Protein AF-A0A7V0IT45-F1 (afdb_monomer_lite)

Sequence (98 aa):
MASLEQVMKEVNKFVDQMIVKLSLDVVANLVQTNPVDTGWSRSNWIPSIGTVATKPFGSKIDVSGTAQQAGSAKLLSYTRDKGTVFIANNVPYIVRLN

Structure (mmCIF, N/CA/C/O backbone):
data_AF-A0A7V0IT45-F1
#
_entry.id   AF-A0A7V0IT45-F1
#
loop_
_atom_site.group_PDB
_atom_site.id
_atom_site.type_symbol
_atom_site.label_atom_id
_atom_site.label_alt_id
_atom_site.label_comp_id
_atom_site.label_asym_id
_atom_site.label_entity_id
_atom_site.label_seq_id
_atom_site.pdbx_PDB_ins_code
_atom_site.Cartn_x
_atom_site.Cartn_y
_atom_site.Cartn_z
_atom_site.occupancy
_atom_site.B_iso_or_equiv
_atom_site.auth_seq_id
_atom_site.auth_comp_id
_atom_site.auth_asym_id
_atom_site.auth_atom_id
_atom_site.pdbx_PDB_model_num
ATOM 1 N N . MET A 1 1 ? -17.962 -1.666 35.984 1.00 65.19 1 MET A N 1
ATOM 2 C CA . MET A 1 1 ? -17.851 -2.655 34.888 1.00 65.19 1 MET A CA 1
ATOM 3 C C . MET A 1 1 ? -18.073 -1.914 33.580 1.00 65.19 1 MET A C 1
ATOM 5 O O . MET A 1 1 ? -18.972 -1.082 33.554 1.00 65.19 1 MET A O 1
ATOM 9 N N . ALA A 1 2 ? -17.240 -2.128 32.558 1.00 76.62 2 ALA A N 1
ATOM 10 C CA . ALA A 1 2 ? -17.456 -1.512 31.246 1.00 76.62 2 ALA A CA 1
ATOM 11 C C . ALA A 1 2 ? -18.759 -2.044 30.628 1.00 76.62 2 ALA A C 1
ATOM 13 O O . ALA A 1 2 ? -19.090 -3.217 30.820 1.00 76.62 2 ALA A O 1
ATOM 14 N N . SER A 1 3 ? -19.507 -1.198 29.918 1.00 94.44 3 SER A N 1
ATOM 15 C CA . SER A 1 3 ? -20.700 -1.652 29.197 1.00 94.44 3 SER A CA 1
ATOM 16 C C . SER A 1 3 ? -20.304 -2.551 28.020 1.00 94.44 3 SER A C 1
ATOM 18 O O . SER A 1 3 ? -19.197 -2.445 27.489 1.00 94.44 3 SER A O 1
ATOM 20 N N . LEU A 1 4 ? -21.215 -3.419 27.571 1.00 93.38 4 LEU A N 1
ATOM 21 C CA . LEU A 1 4 ? -20.996 -4.249 26.379 1.00 93.38 4 LEU A CA 1
ATOM 22 C C . LEU A 1 4 ? -20.600 -3.400 25.158 1.00 93.38 4 LEU A C 1
ATOM 24 O O . LEU A 1 4 ? -19.712 -3.773 24.397 1.00 93.38 4 LEU A O 1
ATOM 28 N N . GLU A 1 5 ? -21.219 -2.230 25.006 1.00 95.38 5 GLU A N 1
ATOM 29 C CA . GLU A 1 5 ? -20.915 -1.280 23.936 1.00 95.38 5 GLU A CA 1
ATOM 30 C C . GLU A 1 5 ? -19.468 -0.769 24.002 1.00 95.38 5 GLU A C 1
ATOM 32 O O . GLU A 1 5 ? -18.770 -0.743 22.988 1.00 95.38 5 GLU A O 1
ATOM 37 N N . GLN A 1 6 ? -18.985 -0.424 25.201 1.00 94.94 6 GLN A N 1
ATOM 38 C CA . GLN A 1 6 ? -17.598 -0.002 25.406 1.00 94.94 6 GLN A CA 1
ATOM 39 C C . GLN A 1 6 ? -16.617 -1.125 25.058 1.00 94.94 6 GLN A C 1
ATOM 41 O O . GLN A 1 6 ? -15.630 -0.880 24.368 1.00 94.94 6 GLN A O 1
ATOM 46 N N . VAL A 1 7 ? -16.913 -2.362 25.470 1.00 96.19 7 VAL A N 1
ATOM 47 C CA . VAL A 1 7 ? -16.085 -3.531 25.134 1.00 96.19 7 VAL A CA 1
ATOM 48 C C . VAL A 1 7 ? -16.026 -3.736 23.619 1.00 96.19 7 VAL A C 1
ATOM 50 O O . VAL A 1 7 ? -14.939 -3.868 23.061 1.00 96.19 7 VAL A O 1
ATOM 53 N N . MET A 1 8 ? -17.170 -3.695 22.932 1.00 95.88 8 MET A N 1
ATOM 54 C CA . MET A 1 8 ? -17.222 -3.860 21.476 1.00 95.88 8 MET A CA 1
ATOM 55 C C . MET A 1 8 ? -16.469 -2.754 20.734 1.00 95.88 8 MET A C 1
ATOM 57 O O . MET A 1 8 ? -15.790 -3.031 19.745 1.00 95.88 8 MET A O 1
ATOM 61 N N . LYS A 1 9 ? -16.541 -1.509 21.215 1.00 95.50 9 LYS A N 1
ATOM 62 C CA . LYS A 1 9 ? -15.792 -0.388 20.639 1.00 95.50 9 LYS A CA 1
ATOM 63 C C . LYS A 1 9 ? -14.281 -0.613 20.720 1.00 95.50 9 LYS A C 1
ATOM 65 O O . LYS A 1 9 ? -13.591 -0.418 19.719 1.00 95.50 9 LYS A O 1
ATOM 70 N N . GLU A 1 10 ? -13.776 -1.051 21.870 1.00 96.12 10 GLU A N 1
ATOM 71 C CA . GLU A 1 10 ? -12.343 -1.313 22.050 1.00 96.12 10 GLU A CA 1
ATOM 72 C C . GLU A 1 10 ? -11.872 -2.528 21.242 1.00 96.12 10 GLU A C 1
ATOM 74 O O . GLU A 1 10 ? -10.835 -2.455 20.583 1.00 96.12 10 GLU A O 1
ATOM 79 N N . VAL A 1 11 ? -12.662 -3.609 21.192 1.00 96.56 11 VAL A N 1
ATOM 80 C CA . VAL A 1 11 ? -12.375 -4.767 20.324 1.00 96.56 11 VAL A CA 1
ATOM 81 C C . VAL A 1 11 ? -12.308 -4.339 18.859 1.00 96.56 11 VAL A C 1
ATOM 83 O O . VAL A 1 11 ? -11.397 -4.736 18.131 1.00 96.56 11 VAL A O 1
ATOM 86 N N . ASN A 1 12 ? -13.238 -3.491 18.417 1.00 95.75 12 ASN A N 1
ATOM 87 C CA . ASN A 1 12 ? -13.245 -3.017 17.041 1.00 95.75 12 ASN A CA 1
ATOM 88 C C . ASN A 1 12 ? -12.012 -2.162 16.731 1.00 95.75 12 ASN A C 1
ATOM 90 O O . ASN A 1 12 ? -11.330 -2.390 15.733 1.00 95.75 12 ASN A O 1
ATOM 94 N N . LYS A 1 13 ? -11.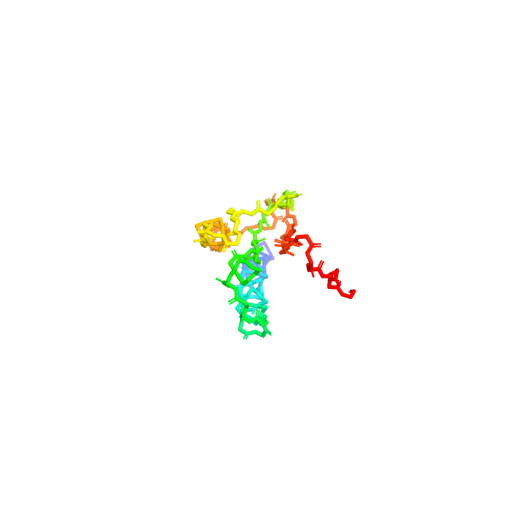668 -1.234 17.623 1.00 96.19 13 LYS A N 1
ATOM 95 C CA . LYS A 1 13 ? -10.459 -0.421 17.489 1.00 96.19 13 LYS A CA 1
ATOM 96 C C . LYS A 1 13 ? -9.192 -1.279 17.433 1.00 96.19 13 LYS A C 1
ATOM 98 O O . LYS A 1 13 ? -8.336 -1.037 16.586 1.00 96.19 13 LYS A O 1
ATOM 103 N N . PHE A 1 14 ? -9.090 -2.295 18.289 1.00 97.12 14 PHE A N 1
ATOM 104 C CA . PHE A 1 14 ? -7.964 -3.226 18.293 1.00 97.12 14 PHE A CA 1
ATOM 105 C C . PHE A 1 14 ? -7.839 -3.983 16.965 1.00 97.12 14 PHE A C 1
ATOM 107 O O . PHE A 1 14 ? -6.757 -4.047 16.384 1.00 97.12 14 PHE A O 1
ATOM 114 N N . VAL A 1 15 ? -8.945 -4.519 16.446 1.00 97.19 15 VAL A N 1
ATOM 115 C CA . VAL A 1 15 ? -8.950 -5.225 15.157 1.00 97.19 15 VAL A CA 1
ATOM 116 C C . VAL A 1 15 ? -8.558 -4.290 14.009 1.00 97.19 15 VAL A C 1
ATOM 118 O O . VAL A 1 15 ? -7.770 -4.689 13.155 1.00 97.19 15 VAL A O 1
ATOM 121 N N . ASP A 1 16 ? -9.031 -3.041 14.002 1.00 97.56 16 ASP A N 1
ATOM 122 C CA . ASP A 1 16 ? -8.657 -2.066 12.969 1.00 97.56 16 ASP A CA 1
ATOM 123 C C . ASP A 1 16 ? -7.144 -1.785 13.008 1.00 97.56 16 ASP A C 1
ATOM 125 O O . ASP A 1 16 ? -6.481 -1.825 11.972 1.00 97.56 16 ASP A O 1
ATOM 129 N N . GLN A 1 17 ? -6.564 -1.619 14.202 1.00 97.94 17 GLN A N 1
ATOM 130 C CA . GLN A 1 17 ? -5.114 -1.468 14.384 1.00 97.94 17 GLN A CA 1
ATOM 131 C C . GLN A 1 17 ? -4.325 -2.700 13.917 1.00 97.94 17 GLN A C 1
ATOM 133 O O . GLN A 1 17 ? -3.271 -2.558 13.292 1.00 97.94 17 GLN A O 1
ATOM 138 N N . MET A 1 18 ? -4.834 -3.906 14.181 1.00 98.12 18 MET A N 1
ATOM 139 C CA . MET A 1 18 ? -4.219 -5.150 13.712 1.00 98.12 18 MET A CA 1
ATOM 140 C C . MET A 1 18 ? -4.243 -5.264 12.186 1.00 98.12 18 MET A C 1
ATOM 142 O O . MET A 1 18 ? -3.247 -5.690 11.604 1.00 98.12 18 MET A O 1
ATOM 146 N N . ILE A 1 19 ? -5.327 -4.839 11.529 1.00 97.88 19 ILE A N 1
ATOM 147 C CA . ILE A 1 19 ? -5.411 -4.807 10.061 1.00 97.88 19 ILE A CA 1
ATOM 148 C C . ILE A 1 19 ? -4.383 -3.830 9.486 1.00 97.88 19 ILE A C 1
ATOM 150 O O . ILE A 1 19 ? -3.691 -4.181 8.529 1.00 97.88 19 ILE A O 1
ATOM 154 N N . VAL A 1 20 ? -4.232 -2.638 10.078 1.00 98.31 20 VAL A N 1
ATOM 155 C CA . VAL A 1 20 ? -3.205 -1.666 9.662 1.00 98.31 20 VAL A CA 1
ATOM 156 C C . VAL A 1 20 ? -1.814 -2.268 9.767 1.00 98.31 20 VAL A C 1
ATOM 158 O O . VAL A 1 20 ? -1.066 -2.253 8.789 1.00 98.31 20 VAL A O 1
ATOM 161 N N . LYS A 1 21 ? -1.484 -2.830 10.935 1.00 98.44 21 LYS A N 1
ATOM 162 C CA . LYS A 1 21 ? -0.178 -3.437 11.186 1.00 98.44 21 LYS A CA 1
ATOM 163 C C . LYS A 1 21 ? 0.112 -4.565 10.200 1.00 98.44 21 LYS A C 1
ATOM 165 O O . LYS A 1 21 ? 1.120 -4.509 9.508 1.00 98.44 21 LYS A O 1
ATOM 170 N N . LEU A 1 22 ? -0.801 -5.530 10.080 1.00 98.00 22 LEU A N 1
ATOM 171 C CA . LEU A 1 22 ? -0.645 -6.660 9.166 1.00 98.00 22 LEU A CA 1
ATOM 172 C C . LEU A 1 22 ? -0.470 -6.192 7.718 1.00 98.00 22 LEU A C 1
ATOM 174 O O . LEU A 1 22 ? 0.392 -6.698 7.011 1.00 98.00 22 LEU A O 1
ATOM 178 N N . SER A 1 23 ? -1.255 -5.207 7.278 1.00 98.00 23 SER A N 1
ATOM 179 C CA . SER A 1 23 ? -1.169 -4.691 5.909 1.00 98.00 23 SER A CA 1
ATOM 180 C C . SER A 1 23 ? 0.187 -4.039 5.633 1.00 98.00 23 SER A C 1
ATOM 182 O O . SER A 1 23 ? 0.793 -4.304 4.597 1.00 98.00 23 SER A O 1
ATOM 184 N N . LEU A 1 24 ? 0.690 -3.218 6.561 1.00 98.38 24 LEU A N 1
ATOM 185 C CA . LEU A 1 24 ? 2.010 -2.594 6.438 1.00 98.38 24 LEU A CA 1
ATOM 186 C C . LEU A 1 24 ? 3.138 -3.629 6.485 1.00 98.38 24 LEU A C 1
ATOM 188 O O . LEU A 1 24 ? 4.067 -3.536 5.684 1.00 98.38 24 LEU A O 1
ATOM 192 N N . ASP A 1 25 ? 3.028 -4.638 7.351 1.00 98.38 25 ASP A N 1
ATOM 193 C CA . ASP A 1 25 ? 3.992 -5.738 7.433 1.00 98.38 25 ASP A CA 1
ATOM 194 C C . ASP A 1 25 ? 4.017 -6.545 6.124 1.00 98.38 25 ASP A C 1
ATOM 196 O O . ASP A 1 25 ? 5.092 -6.875 5.620 1.00 98.38 25 ASP A O 1
ATOM 200 N N . VAL A 1 26 ? 2.859 -6.824 5.514 1.00 97.25 26 VAL A N 1
ATOM 201 C CA . VAL A 1 26 ? 2.785 -7.491 4.202 1.00 97.25 26 VAL A CA 1
ATOM 202 C C . VAL A 1 26 ? 3.451 -6.639 3.120 1.00 97.25 26 VAL A C 1
ATOM 204 O O . VAL A 1 26 ? 4.275 -7.159 2.369 1.00 97.25 26 VAL A O 1
ATOM 207 N N . VAL A 1 27 ? 3.160 -5.333 3.055 1.00 97.31 27 VAL A N 1
ATOM 208 C CA . VAL A 1 27 ? 3.816 -4.416 2.101 1.00 97.31 27 VAL A CA 1
ATOM 209 C C . VAL A 1 27 ? 5.332 -4.417 2.303 1.00 97.31 27 VAL A C 1
ATOM 211 O O . VAL A 1 27 ? 6.072 -4.534 1.328 1.00 97.31 27 VAL A O 1
ATOM 214 N N . ALA A 1 28 ? 5.805 -4.332 3.549 1.00 97.81 28 ALA A N 1
ATOM 215 C CA . ALA A 1 28 ? 7.230 -4.333 3.868 1.00 97.81 28 ALA A CA 1
ATOM 216 C C . ALA A 1 28 ? 7.918 -5.632 3.420 1.00 97.81 28 ALA A C 1
ATOM 218 O O . ALA A 1 28 ? 8.956 -5.578 2.759 1.00 97.81 28 AL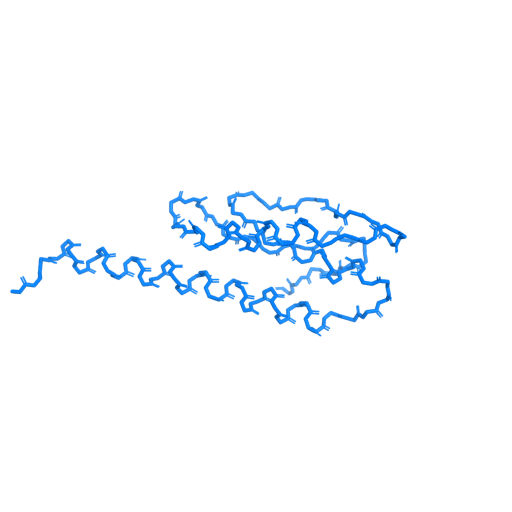A A O 1
ATOM 219 N N . ASN A 1 29 ? 7.310 -6.790 3.696 1.00 96.75 29 ASN A N 1
ATOM 220 C CA . ASN A 1 29 ? 7.840 -8.087 3.276 1.00 96.75 29 ASN A CA 1
ATOM 221 C C . ASN A 1 29 ? 7.859 -8.238 1.748 1.00 96.75 29 ASN A C 1
ATOM 223 O O . ASN A 1 29 ? 8.858 -8.697 1.193 1.00 96.75 29 ASN A O 1
ATOM 227 N N . LEU A 1 30 ? 6.799 -7.813 1.052 1.00 94.94 30 LEU A N 1
ATOM 228 C CA . LEU A 1 30 ? 6.754 -7.816 -0.413 1.00 94.94 30 LEU A CA 1
ATOM 229 C C . LEU A 1 30 ? 7.846 -6.917 -1.001 1.00 94.94 30 LEU A C 1
ATOM 231 O O . LEU A 1 30 ? 8.552 -7.325 -1.916 1.00 94.94 30 LEU A O 1
ATOM 235 N N . VAL A 1 31 ? 8.050 -5.720 -0.447 1.00 94.94 31 VAL A N 1
ATOM 236 C CA . VAL A 1 31 ? 9.122 -4.804 -0.869 1.00 94.94 31 VAL A CA 1
ATOM 237 C C . VAL A 1 31 ? 10.510 -5.400 -0.624 1.00 94.94 31 VAL A C 1
ATOM 239 O O . VAL A 1 31 ? 11.374 -5.295 -1.496 1.00 94.94 31 VAL A O 1
ATOM 242 N N . GLN A 1 32 ? 10.729 -6.021 0.536 1.00 95.12 32 GLN A N 1
ATOM 243 C CA . GLN A 1 32 ? 12.019 -6.589 0.929 1.00 95.12 32 GLN A CA 1
ATOM 244 C C . GLN A 1 32 ? 12.398 -7.817 0.095 1.00 95.12 32 GLN A C 1
ATOM 246 O O . GLN A 1 32 ? 13.563 -7.982 -0.261 1.00 95.12 32 GLN A O 1
ATOM 251 N N . THR A 1 33 ? 11.427 -8.675 -0.213 1.00 92.88 33 THR A N 1
ATOM 252 C CA . THR A 1 33 ? 11.652 -9.935 -0.939 1.00 92.88 33 THR A CA 1
ATOM 253 C C . THR A 1 33 ? 11.590 -9.777 -2.457 1.00 92.88 33 THR A C 1
ATOM 255 O O . T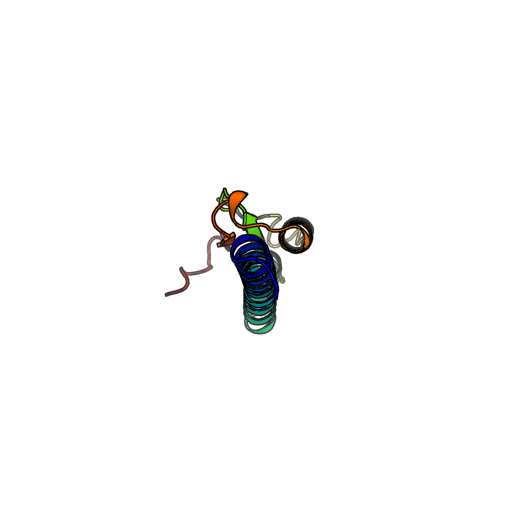HR A 1 33 ? 12.064 -10.652 -3.177 1.00 92.88 33 THR A O 1
ATOM 258 N N . ASN A 1 34 ? 11.040 -8.669 -2.968 1.00 91.62 34 ASN A N 1
ATOM 259 C CA . ASN A 1 34 ? 10.921 -8.431 -4.403 1.00 91.62 34 ASN A CA 1
ATOM 260 C C . ASN A 1 34 ? 12.309 -8.227 -5.050 1.00 91.62 34 ASN A C 1
ATOM 262 O O . ASN A 1 34 ? 12.962 -7.218 -4.757 1.00 91.62 34 ASN A O 1
ATOM 266 N N . PRO A 1 35 ? 12.722 -9.076 -6.016 1.00 86.50 35 PRO A N 1
ATOM 267 C CA . PRO A 1 35 ? 13.983 -8.910 -6.737 1.00 86.50 35 PRO A CA 1
ATOM 268 C C . PRO A 1 35 ? 14.117 -7.529 -7.386 1.00 86.50 35 PRO A C 1
ATOM 270 O O . PRO A 1 35 ? 13.157 -6.978 -7.934 1.00 86.50 35 PRO A O 1
ATOM 273 N N . VAL A 1 36 ? 15.316 -6.954 -7.330 1.00 86.06 36 VAL A N 1
ATOM 274 C CA . VAL A 1 36 ? 15.568 -5.590 -7.807 1.00 86.06 36 VAL A CA 1
ATOM 275 C C . VAL A 1 36 ? 16.223 -5.642 -9.185 1.00 86.06 36 VAL A C 1
ATOM 277 O O . VAL A 1 36 ? 17.402 -5.947 -9.294 1.00 86.06 36 VAL A O 1
ATOM 280 N N . ASP A 1 37 ? 15.437 -5.334 -10.219 1.00 84.50 37 ASP A N 1
ATOM 281 C CA . ASP A 1 37 ? 15.934 -4.960 -11.554 1.00 84.50 37 ASP A CA 1
ATOM 282 C C . ASP A 1 37 ? 16.187 -3.439 -11.570 1.00 84.50 37 ASP A C 1
ATOM 284 O O . ASP A 1 37 ? 17.205 -2.965 -11.076 1.00 84.50 37 ASP A O 1
ATOM 288 N N . THR A 1 38 ? 15.192 -2.639 -11.971 1.00 88.94 38 THR A N 1
ATOM 289 C CA . THR A 1 38 ? 15.251 -1.164 -11.901 1.00 88.94 38 THR A CA 1
ATOM 290 C C . THR A 1 38 ? 14.639 -0.583 -10.622 1.00 88.94 38 THR A C 1
ATOM 292 O O . THR A 1 38 ? 14.680 0.619 -10.386 1.00 88.94 38 THR A O 1
ATOM 295 N N . GLY A 1 39 ? 14.010 -1.425 -9.796 1.00 93.38 39 GLY A N 1
ATOM 296 C CA . GLY A 1 39 ? 13.209 -1.004 -8.641 1.00 93.38 39 GLY A CA 1
ATOM 297 C C . GLY A 1 39 ? 11.739 -0.685 -8.955 1.00 93.38 39 GLY A C 1
ATOM 298 O O . GLY A 1 39 ? 10.970 -0.508 -8.012 1.00 93.38 39 GLY A O 1
ATOM 299 N N . TRP A 1 40 ? 11.319 -0.699 -10.230 1.00 96.38 40 TRP A N 1
ATOM 300 C CA . TRP A 1 40 ? 9.932 -0.408 -10.635 1.00 96.38 40 TRP A CA 1
ATOM 301 C C . TRP A 1 40 ? 8.903 -1.346 -9.988 1.00 96.38 40 TRP A C 1
ATOM 303 O O . TRP A 1 40 ? 7.953 -0.883 -9.366 1.00 96.38 40 TRP A O 1
ATOM 313 N N . SER A 1 41 ? 9.124 -2.664 -10.056 1.00 95.75 41 SER A N 1
ATOM 314 C CA . SER A 1 41 ? 8.246 -3.644 -9.391 1.00 95.75 41 SER A CA 1
ATOM 315 C C . SER A 1 41 ? 8.185 -3.422 -7.881 1.00 95.75 41 SER A C 1
ATOM 317 O O . SER A 1 41 ? 7.113 -3.415 -7.288 1.00 95.75 41 SER A O 1
ATOM 319 N N . ARG A 1 42 ? 9.340 -3.181 -7.253 1.00 95.69 42 ARG A N 1
ATOM 320 C CA . ARG A 1 42 ? 9.440 -2.988 -5.804 1.00 95.69 42 ARG A CA 1
ATOM 321 C C . ARG A 1 42 ? 8.635 -1.772 -5.334 1.00 95.69 42 ARG A C 1
ATOM 323 O O . ARG A 1 42 ? 7.982 -1.845 -4.296 1.00 95.69 42 ARG A O 1
ATOM 330 N N . SER A 1 43 ? 8.643 -0.680 -6.101 1.00 96.88 43 SER A N 1
ATOM 331 C CA . SER A 1 43 ? 7.870 0.530 -5.789 1.00 96.88 43 SER A CA 1
ATOM 332 C C . SER A 1 43 ? 6.370 0.401 -6.084 1.00 96.88 43 SER A C 1
ATOM 334 O O . SER A 1 43 ? 5.596 1.275 -5.700 1.00 96.88 43 SER A O 1
ATOM 336 N N . ASN A 1 44 ? 5.957 -0.677 -6.761 1.00 96.88 44 ASN A N 1
ATOM 337 C CA . ASN A 1 44 ? 4.594 -0.893 -7.238 1.00 96.88 44 ASN A CA 1
ATOM 338 C C . ASN A 1 44 ? 3.753 -1.821 -6.361 1.00 96.88 44 ASN A C 1
ATOM 340 O O . ASN A 1 44 ? 2.597 -2.044 -6.698 1.00 96.88 44 ASN A O 1
ATOM 344 N N . TRP A 1 45 ? 4.262 -2.309 -5.226 1.00 97.25 45 TRP A N 1
ATOM 345 C CA . TRP A 1 45 ? 3.412 -2.894 -4.183 1.00 97.25 45 TRP A CA 1
ATOM 346 C C . TRP A 1 45 ? 2.606 -1.784 -3.506 1.00 97.25 45 TRP A C 1
ATOM 348 O O . TRP A 1 45 ? 3.060 -1.190 -2.529 1.00 97.25 45 TRP A O 1
ATOM 358 N N . ILE A 1 46 ? 1.447 -1.454 -4.079 1.00 97.88 46 ILE A N 1
ATOM 359 C CA . ILE A 1 46 ? 0.634 -0.294 -3.710 1.00 97.88 46 ILE A CA 1
ATOM 360 C C . ILE A 1 46 ? -0.544 -0.761 -2.844 1.00 97.88 46 ILE A C 1
ATOM 362 O O . ILE A 1 46 ? -1.459 -1.417 -3.356 1.00 97.88 46 ILE A O 1
ATOM 366 N N . PRO A 1 47 ? -0.555 -0.421 -1.544 1.00 98.00 47 PRO A N 1
ATOM 367 C CA . PRO A 1 47 ? -1.730 -0.618 -0.713 1.00 98.00 47 PRO A CA 1
ATOM 368 C C . PRO A 1 47 ? -2.831 0.401 -1.046 1.00 98.00 47 PRO A C 1
ATOM 370 O O . PRO A 1 47 ? -2.572 1.562 -1.368 1.00 98.00 47 PRO A O 1
ATOM 373 N N . SER A 1 48 ? -4.083 -0.030 -0.950 1.00 97.50 48 SER A N 1
ATOM 374 C CA . SER A 1 48 ? -5.277 0.771 -1.231 1.00 97.50 48 SER A CA 1
ATOM 375 C C . SER A 1 48 ? -6.463 0.285 -0.396 1.00 97.50 48 SER A C 1
ATOM 377 O O . SER A 1 48 ? -6.451 -0.832 0.116 1.00 97.50 48 SER A O 1
ATOM 379 N N . ILE A 1 49 ? -7.473 1.139 -0.218 1.00 97.56 49 ILE A N 1
ATOM 380 C CA . ILE A 1 49 ? -8.668 0.849 0.587 1.00 97.56 49 ILE A CA 1
ATOM 381 C C . ILE A 1 49 ? -9.896 1.035 -0.308 1.00 97.56 49 ILE A C 1
ATOM 383 O O . ILE A 1 49 ? -10.002 2.051 -0.997 1.00 97.56 49 ILE A O 1
ATOM 387 N N . GLY A 1 50 ? -10.794 0.051 -0.327 1.00 96.62 50 GLY A N 1
ATOM 388 C CA . GLY A 1 50 ? -12.062 0.066 -1.065 1.00 96.62 50 GLY A CA 1
ATOM 389 C C . GLY A 1 50 ? -11.933 -0.145 -2.578 1.00 96.62 50 GLY A C 1
ATOM 390 O O . GLY A 1 50 ? -12.777 -0.802 -3.179 1.00 96.62 50 GLY A O 1
ATOM 391 N N . THR A 1 51 ? -10.869 0.352 -3.212 1.00 95.38 51 THR A N 1
ATOM 392 C CA . THR A 1 51 ? -10.620 0.186 -4.652 1.00 95.38 51 THR A CA 1
ATOM 393 C C . THR A 1 51 ? -9.171 -0.192 -4.906 1.00 95.38 51 THR A C 1
ATOM 395 O O . THR A 1 51 ? -8.261 0.533 -4.514 1.00 95.38 51 THR A O 1
ATOM 398 N N . VAL A 1 52 ? -8.971 -1.316 -5.592 1.00 95.62 52 VAL A N 1
ATOM 399 C CA . VAL A 1 52 ? -7.648 -1.833 -5.949 1.00 95.62 52 VAL A CA 1
ATOM 400 C C . VAL A 1 52 ? -6.985 -0.985 -7.038 1.00 95.62 52 VAL A C 1
ATOM 402 O O . VAL A 1 52 ? -7.645 -0.516 -7.967 1.00 95.62 52 VAL A O 1
ATOM 405 N N . ALA A 1 53 ? -5.664 -0.808 -6.962 1.00 94.25 53 ALA A N 1
ATOM 406 C CA . ALA A 1 53 ? -4.899 -0.257 -8.077 1.00 94.25 53 ALA A CA 1
ATOM 407 C C . ALA A 1 53 ? -4.980 -1.210 -9.283 1.00 94.25 53 ALA A C 1
ATOM 409 O O . ALA A 1 53 ? -4.750 -2.407 -9.135 1.00 94.25 53 ALA A O 1
ATOM 410 N N . THR A 1 54 ? -5.278 -0.692 -10.476 1.00 95.00 54 THR A N 1
ATOM 411 C CA . THR A 1 54 ? -5.474 -1.499 -11.702 1.00 95.00 54 THR A CA 1
ATOM 412 C C . THR A 1 54 ? -4.390 -1.295 -12.758 1.00 95.00 54 THR A C 1
ATOM 414 O O . THR A 1 54 ? -4.411 -1.932 -13.809 1.00 95.00 54 THR A O 1
ATOM 417 N N . LYS A 1 55 ? -3.450 -0.382 -12.509 1.00 95.06 55 LYS A N 1
ATOM 418 C CA . LYS A 1 55 ? -2.352 -0.032 -13.414 1.00 95.06 55 LYS A CA 1
ATOM 419 C C . LYS A 1 55 ? -1.067 0.161 -12.613 1.00 95.06 55 LY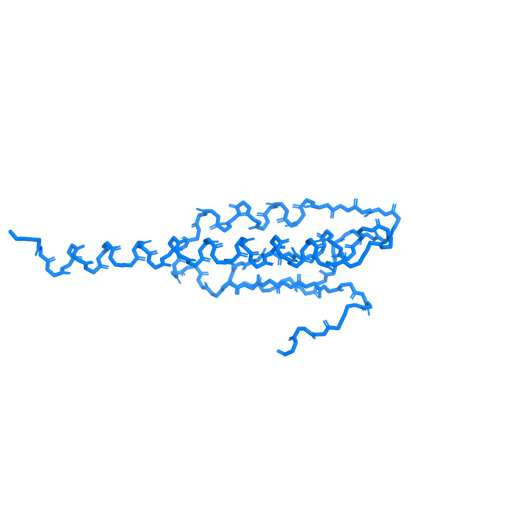S A C 1
ATOM 421 O O . LYS A 1 55 ? -1.155 0.497 -11.428 1.00 95.06 55 LYS A O 1
ATOM 426 N N . PRO A 1 56 ? 0.108 -0.054 -13.225 1.00 96.44 56 PRO A N 1
ATOM 427 C CA . PRO A 1 56 ? 1.361 0.279 -12.578 1.00 96.44 56 PRO A CA 1
ATOM 428 C C . PRO A 1 56 ? 1.516 1.798 -12.468 1.00 96.44 56 PRO A C 1
ATOM 430 O O . PRO A 1 56 ? 0.947 2.565 -13.247 1.00 96.44 56 PRO A O 1
ATOM 433 N N . PHE A 1 57 ? 2.316 2.220 -11.501 1.00 97.12 57 PHE A N 1
ATOM 434 C CA . PHE A 1 57 ? 2.737 3.595 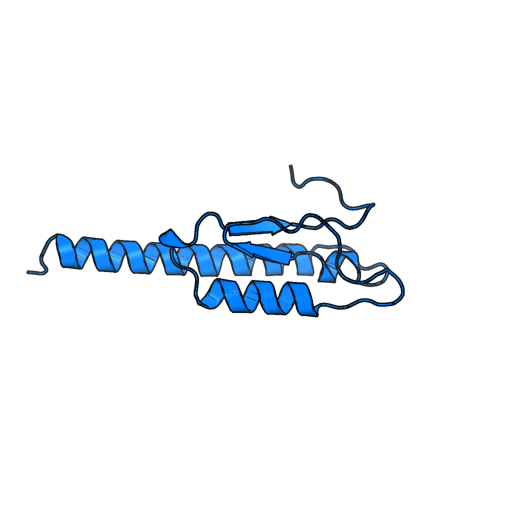-11.310 1.00 97.12 57 PHE A CA 1
ATOM 435 C C . PHE A 1 57 ? 4.189 3.772 -11.767 1.00 97.12 57 PHE A C 1
ATOM 437 O O . PHE A 1 57 ? 5.045 2.930 -11.477 1.00 97.12 57 PHE A O 1
ATOM 444 N N . GLY A 1 58 ? 4.469 4.865 -12.480 1.00 96.25 58 GLY A N 1
ATOM 445 C CA . GLY A 1 58 ? 5.777 5.110 -13.092 1.00 96.25 58 GLY A CA 1
ATOM 446 C C . GLY A 1 58 ? 6.132 4.093 -14.183 1.00 96.25 58 GLY A C 1
ATOM 447 O O . GLY A 1 58 ? 5.268 3.405 -14.731 1.00 96.25 58 GLY A O 1
ATOM 448 N N . SER A 1 59 ? 7.422 3.988 -14.495 1.00 96.00 59 SER A N 1
ATOM 449 C CA . SER A 1 59 ? 7.957 3.063 -15.502 1.00 96.00 59 SER A CA 1
ATOM 450 C C . SER A 1 59 ? 9.330 2.512 -15.099 1.00 96.00 59 SER A C 1
ATOM 452 O O . SER A 1 59 ? 9.886 2.900 -14.074 1.00 96.00 59 SER A O 1
ATOM 454 N N . LYS A 1 60 ? 9.922 1.636 -15.927 1.00 94.88 60 LYS A N 1
ATOM 455 C CA . LYS A 1 60 ? 11.297 1.148 -15.706 1.00 94.88 60 LYS A CA 1
ATOM 456 C C . LYS A 1 60 ? 12.346 2.265 -15.646 1.00 94.88 60 LYS A C 1
ATOM 458 O O . LYS A 1 60 ? 13.330 2.089 -14.937 1.00 94.88 60 LYS A O 1
ATOM 463 N N . ILE A 1 61 ? 12.145 3.355 -16.391 1.00 95.56 61 ILE A N 1
ATOM 464 C CA . ILE A 1 61 ? 13.087 4.484 -16.506 1.00 95.56 61 ILE A CA 1
ATOM 465 C C . ILE A 1 61 ? 12.702 5.686 -15.634 1.00 95.56 61 ILE A C 1
ATOM 467 O O . ILE A 1 61 ? 13.520 6.572 -15.423 1.00 95.56 61 ILE A O 1
ATOM 471 N N . ASP A 1 62 ? 11.470 5.702 -15.123 1.00 96.19 62 ASP A N 1
ATOM 472 C CA . ASP A 1 62 ? 10.932 6.739 -14.241 1.00 96.19 62 ASP A CA 1
ATOM 473 C C . ASP A 1 62 ? 10.266 6.059 -13.041 1.00 96.19 62 ASP A C 1
ATOM 475 O O . ASP A 1 62 ? 9.042 5.902 -12.949 1.00 96.19 62 ASP A O 1
ATOM 479 N N . VAL A 1 63 ? 11.118 5.509 -12.177 1.00 96.50 63 VAL A N 1
ATOM 480 C CA . VAL A 1 63 ? 10.690 4.747 -11.007 1.00 96.50 63 VAL A CA 1
ATOM 481 C C . VAL A 1 63 ? 10.259 5.713 -9.917 1.00 96.50 63 VAL A C 1
ATOM 483 O O . VAL A 1 63 ? 11.031 6.556 -9.470 1.00 96.50 63 VAL A O 1
ATOM 486 N N . SER A 1 64 ? 9.036 5.531 -9.426 1.00 96.06 64 SER A N 1
ATOM 487 C CA . SER A 1 64 ? 8.495 6.338 -8.341 1.00 96.06 64 SER A CA 1
ATOM 488 C C . SER A 1 64 ? 7.786 5.473 -7.306 1.00 96.06 64 SER A C 1
ATOM 490 O O . SER A 1 64 ? 7.035 4.555 -7.641 1.00 96.06 64 SER A O 1
ATOM 492 N N . GLY A 1 65 ? 8.044 5.767 -6.031 1.00 95.44 65 GLY A N 1
ATOM 493 C CA . GLY A 1 65 ? 7.388 5.143 -4.880 1.00 95.44 65 GLY A CA 1
ATOM 494 C C . GLY A 1 65 ? 6.251 5.979 -4.295 1.00 95.44 65 GLY A C 1
ATOM 495 O O . GLY A 1 65 ? 5.709 5.610 -3.257 1.00 95.44 65 GLY A O 1
ATOM 496 N N . THR A 1 66 ? 5.882 7.103 -4.916 1.00 97.75 66 THR A N 1
ATOM 497 C CA . THR A 1 66 ? 4.902 8.040 -4.342 1.00 97.75 66 THR A CA 1
ATOM 498 C C . THR A 1 66 ? 3.525 7.404 -4.163 1.00 97.75 66 THR A C 1
ATOM 500 O O . THR A 1 66 ? 2.903 7.598 -3.122 1.00 97.75 66 THR A O 1
ATOM 503 N N . ALA A 1 67 ? 3.066 6.587 -5.117 1.00 97.75 67 ALA A N 1
ATOM 504 C CA . ALA A 1 67 ? 1.798 5.867 -4.997 1.00 97.75 67 ALA A CA 1
ATOM 505 C C . ALA A 1 67 ? 1.804 4.857 -3.838 1.00 97.75 67 ALA A C 1
ATOM 507 O O . ALA A 1 67 ? 0.840 4.793 -3.075 1.00 97.75 67 ALA A O 1
ATOM 508 N N . GLN A 1 68 ? 2.902 4.116 -3.663 1.00 98.00 68 GLN A N 1
ATOM 509 C CA . GLN A 1 68 ? 3.076 3.194 -2.541 1.00 98.00 68 GLN A CA 1
ATOM 510 C C . GLN A 1 68 ? 3.096 3.945 -1.205 1.00 98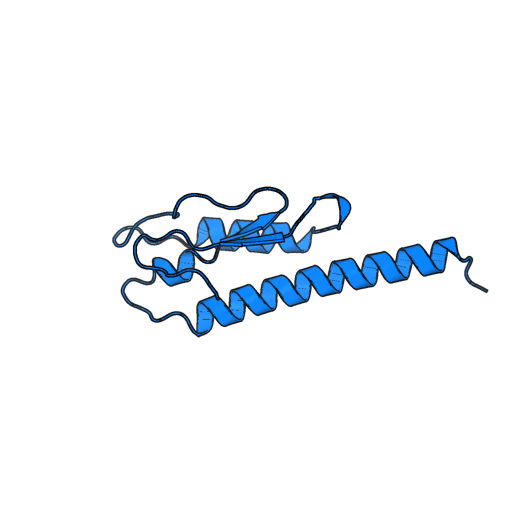.00 68 GLN A C 1
ATOM 512 O O . GLN A 1 68 ? 2.355 3.582 -0.296 1.00 98.00 68 GLN A O 1
ATOM 517 N N . GLN A 1 69 ? 3.880 5.023 -1.094 1.00 98.12 69 GLN A N 1
ATOM 518 C CA . GLN A 1 69 ? 3.957 5.841 0.122 1.00 98.12 69 GLN A CA 1
ATOM 519 C C . GLN A 1 69 ? 2.600 6.460 0.477 1.00 98.12 69 GLN A C 1
ATOM 521 O O . GLN A 1 69 ? 2.178 6.400 1.631 1.00 98.12 69 GLN A O 1
ATOM 526 N N . ALA A 1 70 ? 1.881 6.996 -0.513 1.00 98.06 70 ALA A N 1
ATOM 527 C CA . ALA A 1 70 ? 0.543 7.544 -0.320 1.00 98.06 70 ALA A CA 1
ATOM 528 C C . ALA A 1 70 ? -0.462 6.469 0.122 1.00 98.06 70 ALA A C 1
ATOM 530 O O . ALA A 1 70 ? -1.290 6.723 0.996 1.00 98.06 70 ALA A O 1
ATOM 531 N N . GLY A 1 71 ? -0.385 5.263 -0.448 1.00 97.62 71 GLY A N 1
ATOM 532 C CA . GLY A 1 71 ? -1.181 4.117 -0.016 1.00 97.62 71 GLY A CA 1
ATOM 533 C C . GLY A 1 71 ? -0.900 3.733 1.438 1.00 97.62 71 GLY A C 1
ATOM 534 O O . GLY A 1 71 ? -1.827 3.593 2.235 1.00 97.62 71 GLY A O 1
ATOM 535 N N . SER A 1 72 ? 0.379 3.621 1.808 1.00 98.12 72 SER A N 1
ATOM 536 C CA . SER A 1 72 ? 0.795 3.269 3.169 1.00 98.12 72 SER A CA 1
ATOM 537 C C . SER A 1 72 ? 0.366 4.331 4.180 1.00 98.12 72 SER A C 1
ATOM 539 O O . SER A 1 72 ? -0.125 3.997 5.253 1.00 98.12 72 SER A O 1
ATOM 541 N N . ALA A 1 73 ? 0.462 5.613 3.820 1.00 98.12 73 ALA A N 1
ATOM 542 C CA . ALA A 1 73 ? -0.041 6.703 4.650 1.00 98.12 73 ALA A CA 1
ATOM 543 C C . ALA A 1 73 ? -1.565 6.622 4.844 1.00 98.12 73 ALA A C 1
ATOM 545 O O . ALA A 1 73 ? -2.054 6.820 5.955 1.00 98.12 73 ALA A O 1
ATOM 546 N N . LYS A 1 74 ? -2.330 6.271 3.797 1.00 97.12 74 LYS A N 1
ATOM 547 C CA . LYS A 1 74 ? -3.786 6.073 3.909 1.00 97.12 74 LYS A CA 1
ATOM 548 C C . LYS A 1 74 ? -4.144 4.939 4.872 1.00 97.12 74 LYS A C 1
ATOM 550 O O . LYS A 1 74 ? -5.099 5.104 5.636 1.00 97.12 74 LYS A O 1
ATOM 555 N N . LEU A 1 75 ? -3.374 3.843 4.884 1.00 97.38 75 LEU A N 1
ATOM 556 C CA . LEU A 1 75 ? -3.582 2.725 5.814 1.00 97.38 75 LEU A CA 1
ATOM 557 C C . LEU A 1 75 ? -3.513 3.156 7.281 1.00 97.38 75 LEU A C 1
ATOM 559 O O . LEU A 1 75 ? -4.279 2.638 8.079 1.00 97.38 75 LEU A O 1
ATOM 563 N N . LEU A 1 76 ? -2.685 4.139 7.647 1.00 96.62 76 LEU A N 1
ATOM 564 C CA . LEU A 1 76 ? -2.601 4.622 9.036 1.00 96.62 76 LEU A CA 1
ATOM 565 C C . LEU A 1 76 ? -3.926 5.189 9.566 1.00 96.62 76 LEU A C 1
ATOM 567 O O . LEU A 1 76 ? -4.137 5.249 10.773 1.00 96.62 76 LEU A O 1
ATOM 571 N N . SER A 1 77 ? -4.819 5.596 8.663 1.00 94.75 77 SER A N 1
ATOM 572 C CA . SER A 1 77 ? -6.158 6.084 8.993 1.00 94.75 77 SER A CA 1
ATOM 573 C C . SER A 1 77 ? -7.255 5.031 8.805 1.00 94.75 77 SER A C 1
ATOM 575 O O . SER A 1 77 ? -8.432 5.384 8.854 1.00 94.75 77 SER A O 1
ATOM 577 N N . TYR A 1 78 ? -6.912 3.776 8.501 1.00 97.38 78 TYR A N 1
ATOM 578 C CA . TYR A 1 78 ? -7.885 2.737 8.175 1.00 97.38 78 TYR A CA 1
ATOM 579 C C . TYR A 1 78 ? -8.856 2.478 9.327 1.00 97.38 78 TYR A C 1
ATOM 581 O O . TYR A 1 78 ? -8.480 2.392 10.494 1.00 97.38 78 TYR A O 1
ATOM 589 N N . THR A 1 79 ? -10.106 2.293 8.935 1.00 95.69 79 THR A N 1
ATOM 590 C CA . THR A 1 79 ? -11.202 1.803 9.754 1.00 95.69 79 THR A CA 1
ATOM 591 C C . THR A 1 79 ? -12.017 0.865 8.869 1.00 95.69 79 THR A C 1
ATOM 593 O O . THR A 1 79 ? -12.073 1.045 7.647 1.00 95.69 79 THR A O 1
ATOM 596 N N . ARG A 1 80 ? -12.616 -0.175 9.449 1.00 91.94 80 ARG A N 1
ATOM 597 C CA . ARG A 1 80 ? -13.284 -1.242 8.671 1.00 91.94 80 ARG A CA 1
ATOM 598 C C . ARG A 1 80 ? -14.446 -0.781 7.786 1.00 91.94 80 ARG A C 1
ATOM 600 O O . ARG A 1 80 ? -14.772 -1.443 6.807 1.00 91.94 80 ARG A O 1
ATOM 607 N N . ASP A 1 81 ? -15.075 0.337 8.125 1.00 93.81 81 ASP A N 1
ATOM 608 C CA . ASP A 1 81 ? -16.146 0.984 7.360 1.00 93.81 81 ASP A CA 1
ATOM 609 C C . ASP A 1 81 ? -15.654 1.576 6.029 1.00 93.81 81 ASP A C 1
ATOM 611 O O . ASP A 1 81 ? -16.454 1.791 5.122 1.00 93.81 81 ASP A O 1
ATOM 615 N N . LYS A 1 82 ? -14.338 1.773 5.864 1.00 95.00 82 LYS A N 1
ATOM 616 C CA . LYS A 1 82 ? -13.736 2.239 4.604 1.00 95.00 82 LYS A CA 1
ATOM 617 C C . LYS A 1 82 ? -13.636 1.144 3.535 1.00 95.00 82 LYS A C 1
ATOM 619 O O . LYS A 1 82 ? -13.317 1.450 2.387 1.00 95.00 82 LYS A O 1
ATOM 624 N N . GLY A 1 83 ? -13.927 -0.110 3.886 1.00 95.44 83 GLY A N 1
ATOM 625 C CA . GLY A 1 83 ? -13.944 -1.249 2.970 1.00 95.44 83 GLY A CA 1
ATOM 626 C C . GLY A 1 83 ? -12.654 -2.068 2.975 1.00 95.44 83 GLY A C 1
ATOM 627 O O . GLY A 1 83 ? -11.798 -1.921 3.839 1.00 95.44 83 GLY A O 1
ATOM 628 N N . THR A 1 84 ? -12.522 -2.975 2.010 1.00 96.38 84 THR A N 1
ATOM 629 C CA . THR A 1 84 ? -11.419 -3.946 1.955 1.00 96.38 84 THR A CA 1
ATOM 630 C C . THR A 1 84 ? -10.069 -3.284 1.679 1.00 96.38 84 THR A C 1
ATOM 632 O O . THR A 1 84 ? -9.964 -2.394 0.834 1.00 96.38 84 THR A O 1
ATOM 635 N N . VAL A 1 85 ? -9.019 -3.756 2.356 1.00 97.44 85 VAL A N 1
ATOM 636 C CA . VAL A 1 85 ? -7.630 -3.417 2.022 1.00 97.44 85 VAL A CA 1
ATOM 637 C C . VAL A 1 85 ? -7.154 -4.296 0.869 1.00 97.44 85 VAL A C 1
ATOM 639 O O . VAL A 1 85 ? -7.259 -5.519 0.928 1.00 97.44 85 VAL A O 1
ATOM 642 N N . PHE A 1 86 ? -6.584 -3.673 -0.156 1.00 97.00 86 PHE A N 1
ATOM 643 C CA . PHE A 1 86 ? -5.926 -4.351 -1.266 1.00 97.00 86 PHE A CA 1
ATOM 644 C C . PHE A 1 86 ? -4.449 -3.981 -1.288 1.00 97.00 86 PHE A C 1
ATOM 646 O O . PHE A 1 86 ? -4.102 -2.821 -1.079 1.00 97.00 86 PHE A O 1
ATOM 653 N N . ILE A 1 87 ? -3.587 -4.941 -1.611 1.00 96.75 87 ILE A N 1
ATOM 654 C CA . ILE A 1 87 ? -2.176 -4.705 -1.925 1.00 96.75 87 ILE A CA 1
ATOM 655 C C . ILE A 1 87 ? -1.956 -5.293 -3.310 1.00 96.75 87 ILE A C 1
ATOM 657 O O . ILE A 1 87 ? -2.094 -6.500 -3.500 1.00 96.75 87 ILE A O 1
ATOM 661 N N . ALA A 1 88 ? -1.679 -4.437 -4.287 1.00 96.00 88 ALA A N 1
ATOM 662 C CA . ALA A 1 88 ? -1.569 -4.848 -5.679 1.00 96.00 88 ALA A CA 1
ATOM 663 C C . ALA A 1 88 ? -0.255 -4.374 -6.281 1.00 96.00 88 ALA A C 1
ATOM 665 O O . ALA A 1 88 ? 0.258 -3.323 -5.909 1.00 96.00 88 ALA A O 1
ATOM 666 N N . ASN A 1 89 ? 0.241 -5.149 -7.239 1.00 96.12 89 ASN A N 1
ATOM 667 C CA . ASN A 1 89 ? 1.321 -4.777 -8.132 1.00 96.12 89 ASN A CA 1
ATOM 668 C C . ASN A 1 89 ? 0.886 -5.163 -9.543 1.00 96.12 89 ASN A C 1
ATOM 670 O O . ASN A 1 89 ? 0.494 -6.302 -9.779 1.00 96.12 89 ASN A O 1
ATOM 674 N N . ASN A 1 90 ? 0.899 -4.191 -10.452 1.00 94.81 90 ASN A N 1
ATOM 675 C CA . ASN A 1 90 ? 0.398 -4.349 -11.816 1.00 94.81 90 ASN A CA 1
ATOM 676 C C . ASN A 1 90 ? 1.491 -4.089 -12.859 1.00 94.81 90 ASN A C 1
ATOM 678 O O . ASN A 1 90 ? 1.181 -3.737 -13.999 1.00 94.81 90 ASN A O 1
ATOM 682 N N . VAL A 1 91 ? 2.775 -4.193 -12.491 1.00 95.06 91 VAL A N 1
ATOM 683 C CA . VAL A 1 91 ? 3.830 -4.160 -13.514 1.00 95.06 91 VAL A CA 1
ATOM 684 C C . VAL A 1 91 ? 3.685 -5.384 -14.434 1.00 95.06 91 VAL A C 1
ATOM 686 O O . VAL A 1 91 ? 3.333 -6.456 -13.950 1.00 95.06 91 VAL A O 1
ATOM 689 N N . PRO A 1 92 ? 3.971 -5.286 -15.747 1.00 93.94 92 PRO A N 1
ATOM 690 C CA . PRO A 1 92 ? 3.589 -6.326 -16.716 1.00 93.94 92 PRO A CA 1
ATOM 691 C C . PRO A 1 92 ? 4.182 -7.724 -16.488 1.00 93.94 92 PRO A C 1
ATOM 693 O O . PRO A 1 92 ? 3.715 -8.690 -17.078 1.00 93.94 92 PRO A O 1
ATOM 696 N N . TYR A 1 93 ? 5.241 -7.822 -15.685 1.00 91.12 93 TYR A N 1
ATOM 697 C CA . TYR A 1 93 ? 6.002 -9.049 -15.451 1.00 91.12 93 TYR A CA 1
ATOM 698 C C . TYR A 1 93 ? 5.844 -9.607 -14.030 1.00 91.12 93 TYR A C 1
ATOM 700 O O . TYR A 1 93 ? 6.512 -10.584 -13.695 1.00 91.12 93 TYR A O 1
ATOM 708 N N . ILE A 1 94 ? 5.006 -9.000 -13.178 1.00 89.88 94 ILE A N 1
ATOM 709 C CA . ILE A 1 94 ? 4.687 -9.582 -11.872 1.00 89.88 94 ILE A CA 1
ATOM 710 C C . ILE A 1 94 ? 3.587 -10.630 -12.041 1.00 89.88 94 ILE A C 1
ATOM 712 O O . ILE A 1 94 ? 2.605 -10.418 -12.751 1.00 89.88 94 ILE A O 1
ATOM 716 N N . VAL A 1 95 ? 3.759 -11.777 -11.395 1.00 84.38 95 VAL A N 1
ATOM 717 C CA . VAL A 1 95 ? 2.737 -12.826 -11.360 1.00 84.38 95 VAL A CA 1
ATOM 718 C C . VAL A 1 95 ? 1.786 -12.599 -10.189 1.00 84.38 95 VAL A C 1
ATOM 720 O O . VAL A 1 95 ? 2.125 -11.922 -9.215 1.00 84.38 95 VAL A O 1
ATOM 723 N N . ARG A 1 96 ? 0.581 -13.169 -10.279 1.00 79.56 96 ARG A N 1
ATOM 724 C CA . ARG A 1 96 ? -0.391 -13.135 -9.184 1.00 79.56 96 ARG A CA 1
ATOM 725 C C . ARG A 1 96 ? 0.216 -13.787 -7.939 1.00 79.56 96 ARG A C 1
ATOM 727 O O . ARG A 1 96 ? 0.816 -14.853 -8.034 1.00 79.56 96 ARG A O 1
ATOM 734 N N . LEU A 1 97 ? 0.034 -13.147 -6.786 1.00 73.00 97 LEU A N 1
ATOM 735 C CA . LEU A 1 97 ? 0.306 -13.776 -5.497 1.00 73.00 97 LEU A CA 1
ATOM 736 C C . LEU A 1 97 ? -0.729 -14.889 -5.303 1.00 73.00 97 LEU A C 1
ATOM 738 O O . LEU A 1 97 ? -1.921 -14.586 -5.314 1.00 73.00 97 LEU A O 1
ATOM 742 N N . ASN A 1 98 ? -0.229 -16.126 -5.235 1.00 58.03 98 ASN A N 1
ATOM 743 C CA . ASN A 1 98 ? -0.913 -17.416 -5.058 1.00 58.03 98 ASN A CA 1
ATOM 744 C C . ASN A 1 98 ? -2.418 -17.349 -4.750 1.00 58.03 98 ASN A C 1
ATOM 746 O O . ASN A 1 98 ? -2.778 -16.890 -3.643 1.00 58.03 98 ASN A O 1
#

Radius of gyration: 16.09 Å; chains: 1; bounding box: 37×26×52 Å

pLDDT: mean 94.34, std 6.44, range [58.03, 98.44]

Foldseek 3Di:
DDDPVRVVVVVQVVVLVVVLVVLVVVLVVCLVPPDDDLCQQSLQQAKDFPDDDPAGDADSVGRDNPRRVVNNVVSVVDGCVSHDIDGDGHDPPDDDDD

Secondary structure (DSSP, 8-state):
---HHHHHHHHHHHHHHHHHHHHHHHHHHHHHHS--SSSHHHHT-EEEESS---S--S-SSS---HHHHHHHHHHTT--GGG--EEEE---TTPPPP-